Protein AF-A0A1F8QJ16-F1 (afdb_monomer)

Foldseek 3Di:
DVVVVVVVVVVVVVVVVVVLVVVLVVVVPPPDCPLVVVLVVVPVPPDPDDSVVSSVVVCVVLVVVPDPVQNSCQQCQNDADPVRHSAHVVVVHNDDDPPD

Sequence (100 aa):
MRAYIIRRLLLVVPTLLAVTIAVFMTVRFIPGSTIDLMIAEMM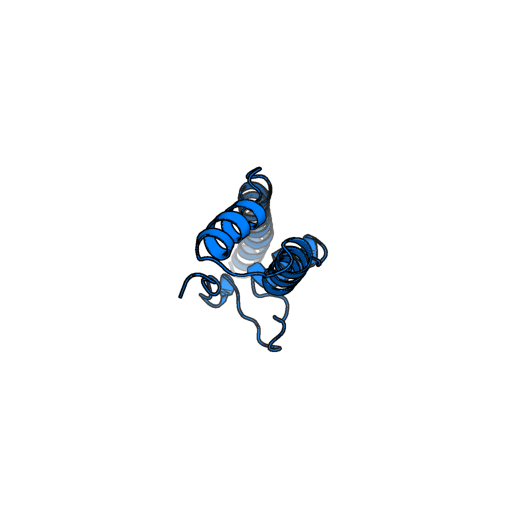GAGSEADPKAMEAYLRHELGLDQPVHIQYLRWLGVAKQDDGRFSGVLQGDLGHSLWQ

pLDDT: mean 81.94, std 11.53, range [51.41, 95.0]

Radius of gyration: 18.07 Å; Cα contacts (8 Å, |Δi|>4): 57; chains: 1; bounding box: 45×28×56 Å

Mean predicted aligned error: 7.77 Å

Secondary structure (DSSP, 8-state):
-HHHHHHHHHHHHHHHHHHHHHHHHHHHH--S-HHHHHHHHHHTT-----HHHHHHHHHHHTTTTS-HHHHHHHHHTSS--TTSS--SGGGT-----S--

Structure (mmCIF, N/CA/C/O backbone):
data_AF-A0A1F8QJ16-F1
#
_entry.id   AF-A0A1F8QJ16-F1
#
loop_
_atom_site.group_PDB
_atom_site.id
_atom_site.type_symbol
_atom_site.label_atom_id
_atom_site.label_alt_id
_atom_site.label_comp_id
_atom_site.label_asym_id
_atom_site.label_entity_id
_atom_site.label_seq_id
_atom_site.pdbx_PDB_ins_code
_atom_site.Cartn_x
_atom_site.Cartn_y
_atom_site.Cartn_z
_atom_site.occupancy
_atom_site.B_iso_or_equiv
_atom_site.auth_seq_id
_atom_site.auth_comp_id
_atom_site.auth_asym_id
_atom_site.auth_atom_id
_atom_site.pdbx_PDB_model_num
ATOM 1 N N . MET A 1 1 ? -15.839 -3.265 31.032 1.00 80.50 1 MET A N 1
ATOM 2 C CA . MET A 1 1 ? -14.443 -3.579 30.640 1.00 80.50 1 MET A CA 1
ATOM 3 C C . MET A 1 1 ? -14.308 -4.136 29.217 1.00 80.50 1 MET A C 1
ATOM 5 O O . MET A 1 1 ? -13.681 -3.467 28.410 1.00 80.50 1 MET A O 1
ATOM 9 N N . ARG A 1 2 ? -14.913 -5.283 28.846 1.00 85.44 2 ARG A N 1
ATOM 10 C CA . ARG A 1 2 ? -14.761 -5.883 27.491 1.00 85.44 2 ARG A CA 1
ATOM 11 C C . ARG A 1 2 ? -15.172 -4.959 26.329 1.00 85.44 2 ARG A C 1
ATOM 13 O O . ARG A 1 2 ? -14.397 -4.773 25.401 1.00 85.44 2 ARG A O 1
ATOM 20 N N . ALA A 1 3 ? -16.335 -4.309 26.422 1.00 87.62 3 ALA A N 1
ATOM 21 C CA . ALA A 1 3 ? -16.805 -3.359 25.403 1.00 87.62 3 ALA A CA 1
ATOM 22 C C . ALA A 1 3 ? -15.886 -2.130 25.242 1.00 87.62 3 ALA A C 1
ATOM 24 O O . ALA A 1 3 ? -15.714 -1.620 24.139 1.00 87.62 3 ALA A O 1
ATOM 25 N N . TYR A 1 4 ? -15.252 -1.683 26.331 1.00 87.94 4 TYR A N 1
ATOM 26 C CA . TYR A 1 4 ? -14.284 -0.585 26.301 1.00 87.94 4 TYR A CA 1
ATOM 27 C C . TYR A 1 4 ? -12.993 -0.988 25.570 1.00 87.94 4 TYR A C 1
ATOM 29 O O . TYR A 1 4 ? -12.505 -0.225 24.740 1.00 87.94 4 TYR A O 1
ATOM 37 N N . ILE A 1 5 ? -12.485 -2.203 25.814 1.00 89.69 5 ILE A N 1
ATOM 38 C CA . ILE A 1 5 ? -11.301 -2.741 25.122 1.00 89.69 5 ILE A CA 1
ATOM 39 C C . ILE A 1 5 ? -11.569 -2.884 23.619 1.00 89.69 5 ILE A C 1
ATOM 41 O O . ILE A 1 5 ? -10.765 -2.422 22.817 1.00 89.69 5 ILE A O 1
ATOM 45 N N . ILE A 1 6 ? -12.718 -3.449 23.232 1.00 92.81 6 ILE A N 1
ATOM 46 C CA . ILE A 1 6 ? -13.094 -3.611 21.817 1.00 92.81 6 ILE A CA 1
ATOM 47 C C . ILE A 1 6 ? -13.204 -2.249 21.128 1.00 92.81 6 ILE A C 1
ATOM 49 O O . ILE A 1 6 ? -12.615 -2.047 20.071 1.00 92.81 6 ILE A O 1
ATOM 53 N N . ARG A 1 7 ? -13.893 -1.281 21.748 1.00 90.31 7 ARG A N 1
ATOM 54 C CA . ARG A 1 7 ? -14.011 0.077 21.198 1.00 90.31 7 ARG A CA 1
ATOM 55 C C . ARG A 1 7 ? -12.645 0.736 21.020 1.00 90.31 7 ARG A C 1
ATOM 57 O O . ARG A 1 7 ? -12.421 1.405 20.020 1.00 90.31 7 ARG A O 1
ATOM 64 N N . ARG A 1 8 ? -11.725 0.533 21.964 1.00 90.31 8 ARG A N 1
ATOM 65 C CA . ARG A 1 8 ? -10.369 1.083 21.888 1.00 90.31 8 ARG A CA 1
ATOM 66 C C . ARG A 1 8 ? -9.541 0.423 20.786 1.00 90.31 8 ARG A C 1
ATOM 68 O O . ARG A 1 8 ? -8.884 1.140 20.045 1.00 90.31 8 ARG A O 1
ATOM 75 N N . LEU A 1 9 ? -9.622 -0.898 20.625 1.00 90.38 9 LEU A N 1
ATOM 76 C CA . LEU A 1 9 ? -8.966 -1.613 19.523 1.00 90.38 9 LEU A CA 1
ATOM 77 C C . LEU A 1 9 ? -9.497 -1.161 18.158 1.00 90.38 9 LEU A C 1
ATOM 79 O O . LEU A 1 9 ? -8.709 -0.884 17.259 1.00 90.38 9 LEU A O 1
ATOM 83 N N . LEU A 1 10 ? -10.815 -0.993 18.027 1.00 91.62 10 LEU A N 1
ATOM 84 C CA . LEU A 1 10 ? -11.435 -0.489 16.800 1.00 91.62 10 LEU A CA 1
ATOM 85 C C . LEU A 1 10 ? -10.994 0.934 16.447 1.00 91.62 10 LEU A C 1
ATOM 87 O O . LEU A 1 10 ? -10.942 1.264 15.270 1.00 91.62 10 LEU A O 1
ATOM 91 N N . LEU A 1 11 ? -10.660 1.765 17.438 1.00 90.69 11 LEU A N 1
ATOM 92 C CA . LEU A 1 11 ? -10.121 3.110 17.212 1.00 90.69 11 LEU A CA 1
ATOM 93 C C . LEU A 1 11 ? -8.634 3.104 16.832 1.00 90.69 11 LEU A C 1
ATOM 95 O O . LEU A 1 11 ? -8.182 4.023 16.157 1.00 90.69 11 LEU A O 1
ATOM 99 N N . VAL A 1 12 ? -7.876 2.075 17.220 1.00 92.75 12 VAL A N 1
ATOM 100 C CA . VAL A 1 12 ? -6.455 1.945 16.853 1.00 92.75 12 VAL A CA 1
ATOM 101 C C . VAL A 1 12 ? -6.297 1.571 15.377 1.00 92.75 12 VAL A C 1
ATOM 103 O O . VAL A 1 12 ? -5.429 2.118 14.699 1.00 92.75 12 VAL A O 1
ATOM 106 N N . VAL A 1 13 ? -7.160 0.702 14.848 1.00 91.69 13 VAL A N 1
ATOM 107 C CA . VAL A 1 13 ? -7.121 0.280 13.435 1.00 91.69 13 VAL A CA 1
ATOM 108 C C . VAL A 1 13 ? -7.080 1.460 12.444 1.00 91.69 13 VAL A C 1
ATOM 110 O O . VAL A 1 13 ? -6.142 1.503 11.649 1.00 91.69 13 VAL A O 1
ATOM 113 N N . PRO A 1 14 ? -7.997 2.450 12.477 1.00 92.06 14 PRO A N 1
ATOM 114 C CA . PRO A 1 14 ? -7.955 3.575 11.545 1.00 92.06 14 PRO A CA 1
ATOM 115 C C . PRO A 1 14 ? -6.722 4.458 11.744 1.00 92.06 14 PRO A C 1
ATOM 117 O O . PRO A 1 14 ? -6.201 4.986 10.767 1.00 92.06 14 PRO A O 1
ATOM 120 N N . THR A 1 15 ? -6.211 4.594 12.975 1.00 93.44 15 THR A N 1
ATOM 121 C CA . THR A 1 15 ? -4.977 5.362 13.208 1.00 93.44 15 THR A CA 1
ATOM 122 C C . THR A 1 15 ? -3.757 4.689 12.584 1.00 93.44 15 THR A C 1
ATOM 124 O O . THR A 1 15 ? -2.986 5.352 11.897 1.00 93.44 15 THR A O 1
ATOM 127 N N . LEU A 1 16 ? -3.611 3.369 12.742 1.00 92.31 16 LEU A N 1
ATOM 128 C CA . LEU A 1 16 ? -2.534 2.611 12.101 1.00 92.31 16 LEU A CA 1
ATOM 129 C C . LEU A 1 16 ? -2.659 2.647 10.578 1.00 92.31 16 LEU A C 1
ATOM 131 O O . LEU A 1 16 ? -1.667 2.830 9.876 1.00 92.31 16 LEU A O 1
ATOM 135 N N . LEU A 1 17 ? -3.880 2.533 10.058 1.00 92.69 17 LEU A N 1
ATOM 136 C CA . LEU A 1 17 ? -4.134 2.620 8.625 1.00 92.69 17 LEU A CA 1
ATOM 137 C C . LEU A 1 17 ? -3.742 3.999 8.069 1.00 92.69 17 LEU A C 1
ATOM 139 O O . LEU A 1 17 ? -3.033 4.075 7.073 1.00 92.69 17 LEU A O 1
ATOM 143 N N . ALA A 1 18 ? -4.097 5.089 8.752 1.00 94.19 18 ALA A N 1
ATOM 144 C CA . ALA A 1 18 ? -3.687 6.433 8.348 1.00 94.19 18 ALA A CA 1
ATOM 145 C C . ALA A 1 18 ? -2.156 6.598 8.327 1.00 94.19 18 ALA A C 1
ATOM 147 O O . ALA A 1 18 ? -1.604 7.127 7.364 1.00 94.19 18 ALA A O 1
ATOM 148 N N . VAL A 1 19 ? -1.462 6.104 9.359 1.00 95.00 19 VAL A N 1
ATOM 149 C CA . VAL A 1 19 ? 0.006 6.174 9.445 1.00 95.00 19 VAL A CA 1
ATOM 150 C C . VAL A 1 19 ? 0.666 5.344 8.344 1.00 95.00 19 VAL A C 1
ATOM 152 O O . VAL A 1 19 ? 1.567 5.833 7.671 1.00 95.00 19 VAL A O 1
ATOM 155 N N . THR A 1 20 ? 0.211 4.111 8.116 1.00 94.19 20 THR A N 1
ATOM 156 C CA . THR A 1 20 ? 0.780 3.241 7.070 1.00 94.19 20 THR A CA 1
ATOM 157 C C . THR A 1 20 ? 0.574 3.818 5.670 1.00 94.19 20 THR A C 1
ATOM 159 O O . THR A 1 20 ? 1.502 3.778 4.866 1.00 94.19 20 THR A O 1
ATOM 162 N N . ILE A 1 21 ? -0.587 4.422 5.387 1.00 94.12 21 ILE A N 1
ATOM 163 C CA . ILE A 1 21 ? -0.817 5.151 4.132 1.00 94.12 21 ILE A CA 1
ATOM 164 C C . ILE A 1 21 ? 0.139 6.339 4.023 1.00 94.12 21 ILE A C 1
ATOM 166 O O . ILE A 1 21 ? 0.744 6.530 2.973 1.00 94.12 21 ILE A O 1
ATOM 170 N N . ALA A 1 22 ? 0.311 7.126 5.088 1.00 93.69 22 ALA A N 1
ATOM 171 C CA . ALA A 1 22 ? 1.219 8.270 5.070 1.00 93.69 22 ALA A CA 1
ATOM 172 C C . ALA A 1 22 ? 2.671 7.848 4.786 1.00 93.69 22 ALA A C 1
ATOM 174 O O . ALA A 1 22 ? 3.340 8.469 3.960 1.00 93.69 22 ALA A O 1
ATOM 175 N N . VAL A 1 23 ? 3.137 6.760 5.407 1.00 91.81 23 VAL A N 1
ATOM 176 C CA . VAL A 1 23 ? 4.466 6.179 5.157 1.00 91.81 23 VAL A CA 1
ATOM 177 C C . VAL A 1 23 ? 4.590 5.720 3.704 1.00 91.81 23 VAL A C 1
ATOM 179 O O . VAL A 1 23 ? 5.527 6.120 3.017 1.00 91.81 23 VAL A O 1
ATOM 182 N N . PHE A 1 24 ? 3.620 4.948 3.211 1.00 91.50 24 PHE A N 1
ATOM 183 C CA . PHE A 1 24 ? 3.613 4.455 1.833 1.00 91.50 24 PHE A CA 1
ATOM 184 C C . PHE A 1 24 ? 3.642 5.599 0.812 1.00 91.50 24 PHE A C 1
ATOM 186 O O . PHE A 1 24 ? 4.427 5.586 -0.135 1.00 91.50 24 PHE A O 1
ATOM 193 N N . MET A 1 25 ? 2.820 6.626 1.030 1.00 90.12 25 MET A N 1
ATOM 194 C CA . MET A 1 25 ? 2.775 7.801 0.165 1.00 90.12 25 MET A CA 1
ATOM 195 C C . MET A 1 25 ? 4.084 8.580 0.227 1.00 90.12 25 MET A C 1
ATOM 197 O O . MET A 1 25 ? 4.570 8.989 -0.816 1.00 90.12 25 MET A O 1
ATOM 201 N N . THR A 1 26 ? 4.690 8.733 1.407 1.00 89.06 26 THR A N 1
ATOM 202 C CA . THR A 1 26 ? 5.995 9.400 1.550 1.00 89.06 26 THR A CA 1
ATOM 203 C C . THR A 1 26 ? 7.048 8.726 0.683 1.00 89.06 26 THR A C 1
ATOM 205 O O . THR A 1 26 ? 7.724 9.414 -0.070 1.00 89.06 26 THR A O 1
ATOM 208 N N . VAL A 1 27 ? 7.135 7.393 0.724 1.00 83.88 27 VAL A N 1
ATOM 209 C CA . VAL A 1 27 ? 8.074 6.622 -0.106 1.00 83.88 27 VAL A CA 1
ATOM 210 C C . VAL A 1 27 ? 7.759 6.785 -1.594 1.00 83.88 27 VAL A C 1
ATOM 212 O O . VAL A 1 27 ? 8.660 7.029 -2.387 1.00 83.88 27 VAL A O 1
ATOM 215 N N . ARG A 1 28 ? 6.480 6.719 -1.980 1.00 81.62 28 ARG A N 1
ATOM 216 C CA . ARG A 1 28 ? 6.050 6.873 -3.380 1.00 81.62 28 ARG A CA 1
ATOM 217 C C . ARG A 1 28 ? 6.252 8.287 -3.927 1.00 81.62 28 ARG A C 1
ATOM 219 O O . ARG A 1 28 ? 6.409 8.461 -5.131 1.00 81.62 28 ARG A O 1
ATOM 226 N N . PHE A 1 29 ? 6.207 9.291 -3.057 1.00 81.31 29 PHE A N 1
ATOM 227 C CA . PHE A 1 29 ? 6.434 10.682 -3.420 1.00 81.31 29 PHE A CA 1
ATOM 228 C C . PHE A 1 29 ? 7.905 11.031 -3.567 1.00 81.31 29 PHE A C 1
ATOM 230 O O . PHE A 1 29 ? 8.162 12.111 -4.090 1.00 81.31 29 PHE A O 1
ATOM 237 N N . ILE A 1 30 ? 8.842 10.173 -3.137 1.00 77.94 30 ILE A N 1
ATOM 238 C CA . ILE A 1 30 ? 10.271 10.378 -3.387 1.00 77.94 30 ILE A CA 1
ATOM 239 C C . ILE A 1 30 ? 10.448 10.438 -4.911 1.00 77.94 30 ILE A C 1
ATOM 241 O O . ILE A 1 30 ? 10.336 9.410 -5.582 1.00 77.94 30 ILE A O 1
ATOM 245 N N . PRO A 1 31 ? 10.670 11.639 -5.481 1.00 55.12 31 PRO A N 1
ATOM 246 C CA . PRO A 1 31 ? 10.787 11.811 -6.908 1.00 55.12 31 PRO A CA 1
ATOM 247 C C . PRO A 1 31 ? 12.214 11.431 -7.264 1.00 55.12 31 PRO A C 1
ATOM 249 O O . PRO A 1 31 ? 13.155 12.211 -7.170 1.00 55.12 31 PRO A O 1
ATOM 252 N N . GLY A 1 32 ? 12.363 10.172 -7.612 1.00 54.84 32 GLY A N 1
ATOM 253 C CA . GLY A 1 32 ? 13.546 9.600 -8.200 1.00 54.84 32 GLY A CA 1
ATOM 254 C C . GLY A 1 32 ? 13.011 8.397 -8.924 1.00 54.84 32 GLY A C 1
ATOM 255 O O . GLY A 1 32 ? 12.388 7.533 -8.313 1.00 54.84 32 GLY A O 1
ATOM 256 N N . SER A 1 33 ? 13.159 8.361 -10.234 1.00 62.16 33 SER A N 1
ATOM 257 C CA . SER A 1 33 ? 12.959 7.133 -10.971 1.00 62.16 33 SER A CA 1
ATOM 258 C C . SER A 1 33 ? 14.038 6.165 -10.490 1.00 62.16 33 SER A C 1
ATOM 260 O O . SER A 1 33 ? 15.104 6.038 -11.077 1.00 62.16 33 SER A O 1
ATOM 262 N N . THR A 1 34 ? 13.775 5.483 -9.370 1.00 62.16 34 THR A N 1
ATOM 263 C CA . THR A 1 34 ? 14.559 4.336 -8.913 1.00 62.16 34 THR A CA 1
ATOM 264 C C . THR A 1 34 ? 14.718 3.370 -10.074 1.00 62.16 34 THR A C 1
ATOM 266 O O . THR A 1 34 ? 15.779 2.800 -10.229 1.00 62.16 34 THR A O 1
ATOM 269 N N . ILE A 1 35 ? 13.707 3.298 -10.945 1.00 65.44 35 ILE A N 1
ATOM 270 C CA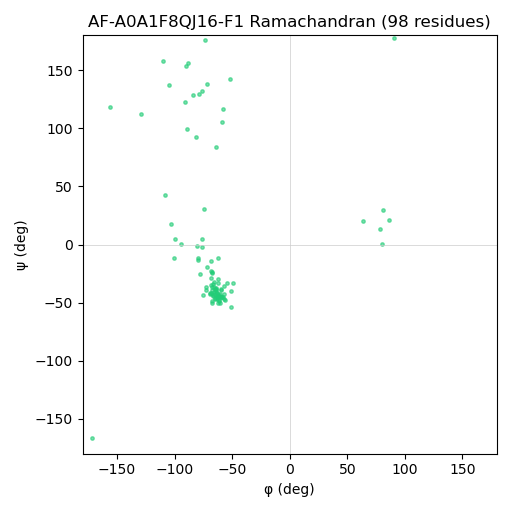 . ILE A 1 35 ? 13.751 2.608 -12.229 1.00 65.44 35 ILE A CA 1
ATOM 271 C C . ILE A 1 35 ? 14.826 3.177 -13.167 1.00 65.44 35 ILE A C 1
ATOM 273 O O . ILE A 1 35 ? 15.622 2.396 -13.657 1.00 65.44 35 ILE A O 1
ATOM 277 N N . ASP A 1 36 ? 14.911 4.489 -13.413 1.00 69.50 36 ASP A N 1
ATOM 278 C CA . ASP A 1 36 ? 15.922 5.041 -14.336 1.00 69.50 36 ASP A CA 1
ATOM 279 C C . ASP A 1 36 ? 17.334 4.900 -13.761 1.00 69.50 36 ASP A C 1
ATOM 281 O O . ASP A 1 36 ? 18.272 4.647 -14.510 1.00 69.50 36 ASP A O 1
ATOM 285 N N . LEU A 1 37 ? 17.491 5.015 -12.437 1.00 70.81 37 LEU A N 1
ATOM 286 C CA . LEU A 1 37 ? 18.752 4.725 -11.751 1.00 70.81 37 LEU A CA 1
ATOM 287 C C . LEU A 1 37 ? 19.099 3.230 -11.830 1.00 70.81 37 LEU A C 1
ATOM 289 O O . LEU A 1 37 ? 20.231 2.893 -12.157 1.00 70.81 37 LEU A O 1
ATOM 293 N N . MET A 1 38 ? 18.121 2.344 -11.617 1.00 71.00 38 MET A N 1
ATOM 294 C CA . MET A 1 38 ? 18.261 0.892 -11.777 1.00 71.00 38 MET A CA 1
ATOM 295 C C . MET A 1 38 ? 18.654 0.514 -13.202 1.00 71.00 38 MET A C 1
ATOM 297 O O . MET A 1 38 ? 19.562 -0.286 -13.391 1.00 71.00 38 MET A O 1
ATOM 301 N N . ILE A 1 39 ? 18.011 1.114 -14.204 1.00 71.69 39 ILE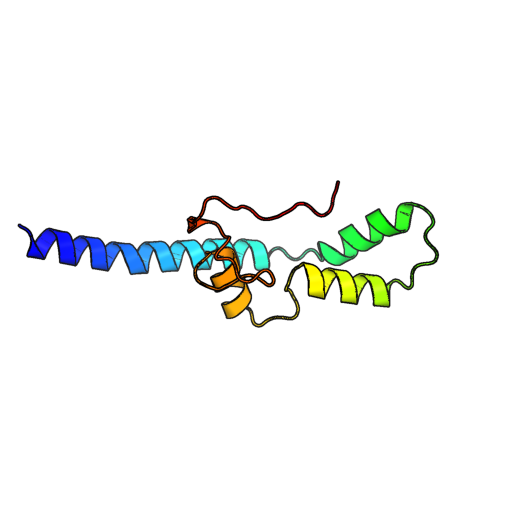 A N 1
ATOM 302 C CA . ILE A 1 39 ? 18.323 0.915 -15.620 1.00 71.69 39 ILE A CA 1
ATOM 303 C C . ILE A 1 39 ? 19.721 1.448 -15.924 1.00 71.69 39 ILE A C 1
ATOM 305 O O . ILE A 1 39 ? 20.500 0.749 -16.562 1.00 71.69 39 ILE A O 1
ATOM 309 N N . ALA A 1 40 ? 20.062 2.659 -15.474 1.00 69.88 40 ALA A N 1
ATOM 310 C CA . ALA A 1 40 ? 21.381 3.243 -15.701 1.00 69.88 40 ALA A CA 1
ATOM 311 C C . ALA A 1 40 ? 22.502 2.382 -15.096 1.00 69.88 40 ALA A C 1
ATOM 313 O O . ALA A 1 40 ? 23.550 2.216 -15.717 1.00 69.88 40 ALA A O 1
ATOM 314 N N . GLU A 1 41 ? 22.269 1.798 -13.920 1.00 70.38 41 GLU A N 1
ATOM 315 C CA . GLU A 1 41 ? 23.222 0.918 -13.243 1.00 70.38 41 GLU A CA 1
ATOM 316 C C . GLU A 1 41 ? 23.291 -0.477 -13.894 1.00 70.38 41 GLU A C 1
ATOM 318 O O . GLU A 1 41 ? 24.387 -0.959 -14.177 1.00 70.38 41 GLU A O 1
ATOM 323 N N . MET A 1 42 ? 22.153 -1.091 -14.247 1.00 67.25 42 MET A N 1
ATOM 324 C CA . MET A 1 42 ? 22.110 -2.383 -14.955 1.00 67.25 42 MET A CA 1
ATOM 325 C C . MET A 1 42 ? 22.662 -2.308 -16.389 1.00 67.25 42 MET A C 1
ATOM 327 O O . MET A 1 42 ? 23.282 -3.261 -16.862 1.00 67.25 42 MET A O 1
ATOM 331 N N . MET A 1 43 ? 22.475 -1.187 -17.094 1.00 66.69 43 MET A N 1
ATOM 332 C CA . MET A 1 43 ? 23.035 -0.971 -18.436 1.00 66.69 43 MET A CA 1
ATOM 333 C C . MET A 1 43 ? 24.515 -0.559 -18.415 1.00 66.69 43 MET A C 1
ATOM 335 O O . MET A 1 43 ? 25.189 -0.653 -19.441 1.00 66.69 43 MET A O 1
ATOM 339 N N . GLY A 1 44 ? 25.060 -0.170 -17.256 1.00 59.31 44 GLY A N 1
ATOM 340 C CA . GLY A 1 44 ? 26.476 0.174 -17.087 1.00 59.31 44 GLY A CA 1
ATOM 341 C C . GLY A 1 44 ? 27.456 -0.977 -17.373 1.00 59.31 44 GLY A C 1
ATOM 342 O O . GLY A 1 44 ? 28.652 -0.731 -17.511 1.00 59.31 44 GLY A O 1
ATOM 343 N N . ALA A 1 45 ? 26.967 -2.217 -17.511 1.00 53.81 45 ALA A N 1
ATOM 344 C CA . ALA A 1 45 ? 27.770 -3.428 -17.706 1.00 53.81 45 ALA A CA 1
ATOM 345 C C . ALA A 1 45 ? 27.805 -3.976 -19.154 1.00 53.81 45 ALA A C 1
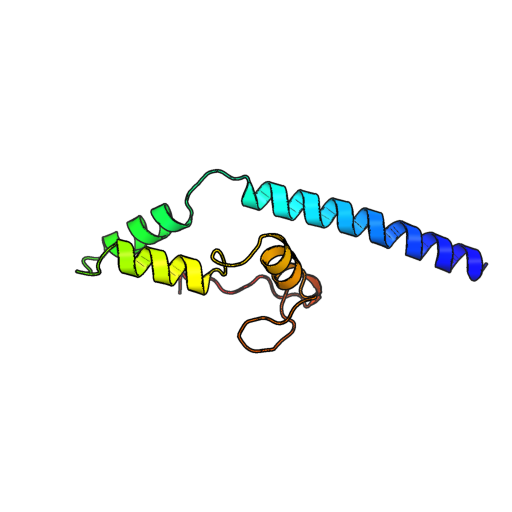ATOM 347 O O . ALA A 1 45 ? 28.198 -5.123 -19.362 1.00 53.81 45 ALA A O 1
ATOM 348 N N . GLY A 1 46 ? 27.440 -3.183 -20.170 1.00 51.41 46 GLY A N 1
ATOM 349 C CA . GLY A 1 46 ? 27.655 -3.561 -21.578 1.00 51.41 46 GLY A CA 1
ATOM 350 C C . GLY A 1 46 ? 26.612 -4.514 -22.173 1.00 51.41 46 GLY A C 1
ATOM 351 O O . GLY A 1 46 ? 26.938 -5.297 -23.064 1.00 51.41 46 GLY A O 1
ATOM 352 N N . SER A 1 47 ? 25.363 -4.461 -21.705 1.00 55.75 47 SER A N 1
ATOM 353 C CA . SER A 1 47 ? 24.254 -5.186 -22.328 1.00 55.75 47 SER A CA 1
ATOM 354 C C . SER A 1 47 ? 23.664 -4.387 -23.502 1.00 55.75 47 SER A C 1
ATOM 356 O O . SER A 1 47 ? 23.297 -3.225 -23.360 1.00 55.75 47 SER A O 1
ATOM 358 N N . GLU A 1 48 ? 23.521 -5.017 -24.672 1.00 57.12 48 GLU A N 1
ATOM 359 C CA . GLU A 1 48 ? 22.762 -4.493 -25.828 1.00 57.12 48 GLU A CA 1
ATOM 360 C C . GLU A 1 48 ? 21.234 -4.580 -25.605 1.00 57.12 48 GLU A C 1
ATOM 362 O O . GLU A 1 48 ? 20.458 -4.802 -26.536 1.00 57.12 48 GLU A O 1
ATOM 367 N N . ALA A 1 49 ? 20.774 -4.486 -24.356 1.00 60.84 49 ALA A N 1
ATOM 368 C CA . ALA A 1 49 ? 19.357 -4.589 -24.038 1.00 60.84 49 ALA A CA 1
ATOM 369 C C . ALA A 1 49 ? 18.646 -3.278 -24.403 1.00 60.84 49 ALA A C 1
ATOM 371 O O . ALA A 1 49 ? 19.106 -2.199 -24.035 1.00 60.84 49 ALA A O 1
ATOM 372 N N . ASP A 1 50 ? 17.514 -3.365 -25.112 1.00 72.38 50 ASP A N 1
ATOM 373 C CA . ASP A 1 50 ? 16.673 -2.201 -25.408 1.00 72.38 50 ASP A CA 1
ATOM 374 C C . ASP A 1 50 ? 16.240 -1.535 -24.084 1.00 72.38 50 ASP A C 1
ATOM 376 O O . ASP A 1 50 ? 15.513 -2.164 -23.300 1.00 72.38 50 ASP A O 1
ATOM 380 N N . PRO A 1 51 ? 16.643 -0.274 -23.820 1.00 72.44 51 PRO A N 1
ATOM 381 C CA . PRO A 1 51 ? 16.333 0.418 -22.571 1.00 72.44 51 PRO A CA 1
ATOM 382 C C . PRO A 1 51 ? 14.831 0.446 -22.268 1.00 72.44 51 PRO A C 1
ATOM 384 O O . PRO A 1 51 ? 14.425 0.359 -21.111 1.00 72.44 51 PRO A O 1
ATOM 387 N N . LYS A 1 52 ? 13.990 0.507 -23.311 1.00 75.31 52 LYS A N 1
ATOM 388 C CA . LYS A 1 52 ? 12.528 0.525 -23.166 1.00 75.31 52 LYS A CA 1
ATOM 389 C C . LYS A 1 52 ? 11.961 -0.828 -22.752 1.00 75.31 52 LYS A C 1
ATOM 391 O O . LYS A 1 52 ? 11.003 -0.882 -21.982 1.00 75.31 52 LYS A O 1
ATOM 396 N N . ALA A 1 53 ? 12.533 -1.917 -23.262 1.00 78.31 53 ALA A N 1
ATOM 397 C CA . ALA A 1 53 ? 12.123 -3.264 -22.884 1.00 78.31 53 ALA A CA 1
ATOM 398 C C . ALA A 1 53 ? 12.491 -3.553 -21.421 1.00 78.31 53 ALA A C 1
ATOM 400 O O . ALA A 1 53 ? 11.688 -4.130 -20.688 1.00 78.31 53 ALA A O 1
ATOM 401 N N . MET A 1 54 ? 13.664 -3.085 -20.982 1.00 77.19 54 MET A N 1
ATOM 402 C CA . MET A 1 54 ? 14.101 -3.204 -19.590 1.00 77.19 54 MET A CA 1
ATOM 403 C C . MET A 1 54 ? 13.221 -2.384 -18.637 1.00 77.19 54 MET A C 1
ATOM 405 O O . MET A 1 54 ? 12.818 -2.879 -17.588 1.00 77.19 54 MET A O 1
ATOM 409 N N . GLU A 1 55 ? 12.860 -1.156 -19.012 1.00 79.06 55 GLU A N 1
ATOM 410 C CA . GLU A 1 55 ? 11.947 -0.317 -18.227 1.00 79.06 55 GLU A CA 1
ATOM 411 C C . GLU A 1 55 ? 10.578 -0.975 -18.034 1.00 79.06 55 GLU A C 1
ATOM 413 O O . GLU A 1 55 ? 10.052 -1.003 -16.919 1.00 79.06 55 GLU A O 1
ATOM 418 N N . ALA A 1 56 ? 10.011 -1.532 -19.106 1.00 79.44 56 ALA A N 1
ATOM 419 C CA . ALA A 1 56 ? 8.738 -2.242 -19.045 1.00 79.44 56 ALA A CA 1
ATOM 420 C C . ALA A 1 56 ? 8.824 -3.486 -18.148 1.00 79.44 56 ALA A C 1
ATOM 422 O O . ALA A 1 56 ? 7.931 -3.717 -17.335 1.00 79.44 56 ALA A O 1
ATOM 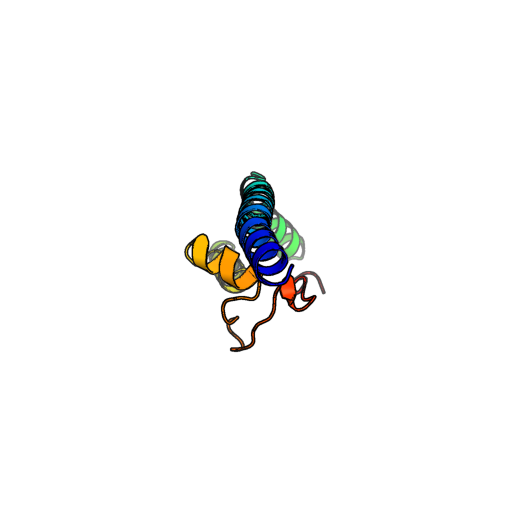423 N N . TYR A 1 57 ? 9.915 -4.250 -18.246 1.00 81.50 57 TYR A N 1
ATOM 424 C CA . TYR A 1 57 ? 10.161 -5.402 -17.381 1.00 81.50 57 TYR A CA 1
ATOM 425 C C . TYR A 1 57 ? 10.257 -5.001 -15.901 1.00 81.50 57 TYR A C 1
ATOM 427 O O . TYR A 1 57 ? 9.564 -5.572 -15.063 1.00 81.50 57 TYR A O 1
ATOM 435 N N . LEU A 1 58 ? 11.044 -3.972 -15.573 1.00 78.81 58 LEU A N 1
ATOM 436 C CA . LEU A 1 58 ? 11.210 -3.498 -14.195 1.00 78.81 58 LEU A CA 1
ATOM 437 C C . LEU A 1 58 ? 9.912 -2.935 -13.610 1.00 78.81 58 LEU A C 1
ATOM 439 O O . LEU A 1 58 ? 9.622 -3.149 -12.435 1.00 78.81 58 LEU A O 1
ATOM 443 N N . ARG A 1 59 ? 9.105 -2.228 -14.408 1.00 81.56 59 ARG A N 1
ATOM 444 C CA . ARG A 1 59 ? 7.787 -1.746 -13.965 1.00 81.56 59 ARG A CA 1
ATOM 445 C C . ARG A 1 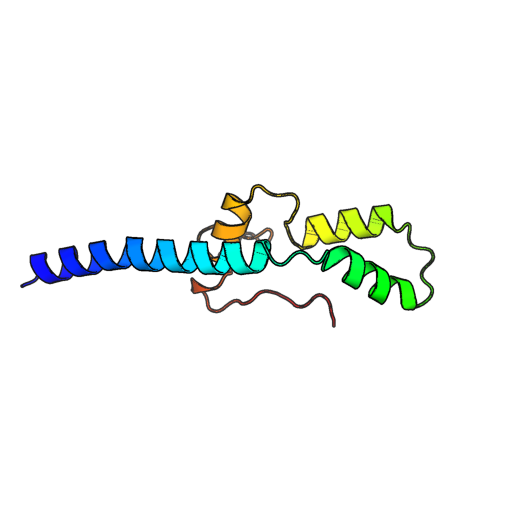59 ? 6.827 -2.882 -13.651 1.00 81.56 59 ARG A C 1
ATOM 447 O O . ARG A 1 59 ? 6.088 -2.779 -12.667 1.00 81.56 59 ARG A O 1
ATOM 454 N N . HIS A 1 60 ? 6.881 -3.943 -14.445 1.00 83.19 60 HIS A N 1
ATOM 455 C CA . HIS A 1 60 ? 6.079 -5.131 -14.225 1.00 83.19 60 HIS A CA 1
ATOM 456 C C . HIS A 1 60 ? 6.506 -5.858 -12.950 1.00 83.19 60 HIS A C 1
ATOM 458 O O . HIS A 1 60 ? 5.676 -6.095 -12.073 1.00 83.19 60 HIS A O 1
ATOM 464 N N . GLU A 1 61 ? 7.807 -6.113 -12.808 1.00 80.75 61 GLU A N 1
ATOM 465 C CA . GLU A 1 61 ? 8.383 -6.845 -11.677 1.00 80.75 61 GLU A CA 1
ATOM 466 C C . GLU A 1 61 ? 8.190 -6.104 -10.346 1.00 80.75 61 GLU A C 1
ATOM 468 O O . GLU A 1 61 ? 7.874 -6.697 -9.318 1.00 80.75 61 GLU A O 1
ATOM 473 N N . LEU A 1 62 ? 8.295 -4.772 -10.363 1.00 79.44 62 LEU A N 1
ATOM 474 C CA . LEU A 1 62 ? 8.040 -3.930 -9.191 1.00 79.44 62 LEU A CA 1
ATOM 475 C C . LEU A 1 62 ? 6.539 -3.677 -8.944 1.00 79.44 62 LEU A C 1
ATOM 477 O O . LEU A 1 62 ? 6.178 -2.970 -8.000 1.00 79.44 62 LEU A O 1
ATOM 481 N N . GLY A 1 63 ? 5.646 -4.205 -9.790 1.00 80.69 63 GLY A N 1
ATOM 482 C CA . GLY A 1 63 ? 4.199 -4.001 -9.688 1.00 80.69 63 GLY A CA 1
ATOM 483 C C . GLY A 1 63 ? 3.764 -2.541 -9.868 1.00 80.69 63 GLY A C 1
ATOM 484 O O . GLY A 1 63 ? 2.665 -2.156 -9.455 1.00 80.69 63 GLY A O 1
ATOM 485 N N . LEU A 1 64 ? 4.611 -1.710 -10.478 1.00 81.75 64 LEU A N 1
ATOM 486 C CA . LEU A 1 64 ? 4.367 -0.283 -10.683 1.00 81.75 64 LEU A CA 1
ATOM 487 C C . LEU A 1 64 ? 3.298 -0.023 -11.747 1.00 81.75 64 LEU A C 1
ATOM 489 O O . LEU A 1 64 ? 2.663 1.032 -11.710 1.00 81.75 64 LEU A O 1
ATOM 493 N N . ASP A 1 65 ? 3.034 -1.013 -12.601 1.00 84.00 65 ASP A N 1
ATOM 494 C CA . ASP A 1 65 ? 1.934 -1.021 -13.573 1.00 84.00 65 ASP A CA 1
ATOM 495 C C . ASP A 1 65 ? 0.545 -1.109 -12.920 1.00 84.00 65 ASP A C 1
ATOM 497 O O . ASP A 1 65 ? -0.479 -0.876 -13.564 1.00 84.00 65 ASP A O 1
ATOM 501 N N . GLN A 1 66 ? 0.476 -1.455 -11.632 1.00 86.56 66 GLN A N 1
ATOM 502 C CA . GLN A 1 66 ? -0.791 -1.658 -10.938 1.00 86.56 66 GLN A CA 1
ATOM 503 C C . GLN A 1 66 ? -1.311 -0.366 -10.299 1.00 86.56 66 GLN A C 1
ATOM 505 O O . GLN A 1 66 ? -0.530 0.502 -9.900 1.00 86.56 66 GLN A O 1
ATOM 510 N N . PRO A 1 67 ? -2.633 -0.231 -10.105 1.00 90.94 67 PRO A N 1
ATOM 511 C CA . PRO A 1 67 ? -3.206 0.865 -9.336 1.00 90.94 67 PRO A CA 1
ATOM 512 C C . PRO A 1 67 ? -2.572 1.029 -7.944 1.00 90.94 67 PRO A C 1
ATOM 514 O O . PRO A 1 67 ? -2.311 0.051 -7.245 1.00 90.94 67 PRO A O 1
ATOM 517 N N . VAL A 1 68 ? -2.405 2.282 -7.500 1.00 88.94 68 VAL A N 1
ATOM 518 C CA . VAL A 1 68 ? -1.743 2.654 -6.226 1.00 88.94 68 VAL A CA 1
ATOM 519 C C . VAL A 1 68 ? -2.301 1.896 -5.021 1.00 88.94 68 VAL A C 1
ATOM 521 O O . VAL A 1 68 ? -1.554 1.472 -4.143 1.00 88.94 68 VAL A O 1
ATOM 524 N N . HIS A 1 69 ? -3.619 1.706 -4.984 1.00 89.94 69 HIS A N 1
ATOM 525 C CA . HIS A 1 69 ? -4.279 0.990 -3.900 1.00 89.94 69 HIS A CA 1
ATOM 526 C C . HIS A 1 69 ? -3.914 -0.499 -3.889 1.00 89.94 69 HIS A C 1
ATOM 528 O O . HIS A 1 69 ? -3.730 -1.052 -2.814 1.00 89.94 69 HIS A O 1
ATOM 534 N N . ILE A 1 70 ? -3.746 -1.144 -5.050 1.00 91.44 70 ILE A N 1
ATOM 535 C CA . ILE A 1 70 ? -3.315 -2.547 -5.120 1.00 91.44 70 ILE A CA 1
ATOM 536 C C . ILE A 1 70 ? -1.866 -2.671 -4.650 1.00 91.44 70 ILE A C 1
ATOM 538 O O . ILE A 1 70 ? -1.569 -3.552 -3.847 1.00 91.44 70 ILE A O 1
ATOM 542 N N . GLN A 1 71 ? -0.995 -1.742 -5.060 1.00 90.31 71 GLN A N 1
ATOM 543 C CA . GLN A 1 71 ? 0.393 -1.693 -4.590 1.00 90.31 71 GLN A CA 1
ATOM 544 C C . GLN A 1 71 ? 0.464 -1.564 -3.060 1.00 90.31 71 GLN A C 1
ATOM 546 O O . GLN A 1 71 ? 1.192 -2.311 -2.414 1.00 90.31 71 GLN A O 1
ATOM 551 N N . TYR A 1 72 ? -0.346 -0.678 -2.468 1.00 92.12 72 TYR A N 1
ATOM 552 C CA . TYR A 1 72 ? -0.429 -0.534 -1.013 1.00 92.12 72 TYR A CA 1
ATOM 553 C C . TYR A 1 72 ? -0.953 -1.804 -0.329 1.00 92.12 72 TYR A C 1
ATOM 555 O O . TYR A 1 72 ? -0.386 -2.235 0.670 1.00 92.12 72 TYR A O 1
ATOM 563 N N . LEU A 1 73 ? -2.013 -2.426 -0.857 1.00 92.81 73 LEU A N 1
ATOM 564 C CA . LEU A 1 73 ? -2.598 -3.631 -0.262 1.00 92.81 73 LEU A CA 1
ATOM 565 C C . LEU A 1 73 ? -1.645 -4.835 -0.328 1.00 92.81 73 LEU A C 1
ATOM 567 O O . LEU A 1 73 ? -1.598 -5.621 0.618 1.00 92.81 73 LEU A O 1
ATOM 571 N N . ARG A 1 74 ? -0.879 -4.973 -1.416 1.00 91.88 74 ARG A N 1
ATOM 572 C CA . ARG A 1 74 ? 0.174 -5.990 -1.554 1.00 91.88 74 ARG A CA 1
ATOM 573 C C . ARG A 1 74 ? 1.331 -5.715 -0.601 1.00 91.88 74 ARG A C 1
ATOM 575 O O . ARG A 1 74 ? 1.668 -6.579 0.192 1.00 91.88 74 ARG A O 1
ATOM 582 N N . TRP A 1 75 ? 1.832 -4.479 -0.570 1.00 91.56 75 TRP A N 1
ATOM 583 C CA . TRP A 1 75 ? 2.886 -4.059 0.360 1.00 91.56 75 TRP A CA 1
ATOM 584 C C . TRP A 1 75 ? 2.501 -4.275 1.831 1.00 91.56 75 TRP A C 1
ATOM 586 O O . TRP A 1 75 ? 3.294 -4.779 2.622 1.00 91.56 75 TRP A O 1
ATOM 596 N N . LEU A 1 76 ? 1.262 -3.948 2.204 1.00 93.19 76 LEU A N 1
ATOM 597 C CA . LEU A 1 76 ? 0.748 -4.198 3.549 1.00 93.19 76 LEU A CA 1
ATOM 598 C C . LEU A 1 76 ? 0.587 -5.703 3.827 1.00 93.19 76 LEU A C 1
ATOM 600 O O . LEU A 1 76 ? 0.598 -6.108 4.985 1.00 93.19 76 LEU A O 1
ATOM 604 N N . GLY A 1 77 ? 0.454 -6.535 2.791 1.00 91.88 77 GLY A N 1
ATOM 605 C CA . GLY A 1 77 ? 0.268 -7.979 2.913 1.00 91.88 77 GLY A CA 1
ATOM 606 C C . GLY A 1 77 ? -1.189 -8.411 3.090 1.00 91.88 77 GLY A C 1
ATOM 607 O O . GLY A 1 77 ? -1.470 -9.494 3.599 1.00 91.88 77 GLY A O 1
ATOM 608 N N . VAL A 1 78 ? -2.142 -7.562 2.701 1.00 91.94 78 VAL A N 1
ATOM 609 C CA . VAL A 1 78 ? -3.588 -7.858 2.741 1.00 91.94 78 VAL A CA 1
ATOM 610 C C . VAL A 1 78 ? -4.153 -8.254 1.374 1.00 91.94 78 VAL A C 1
ATOM 612 O O . VAL A 1 78 ? -5.276 -8.749 1.293 1.00 91.94 78 VAL A O 1
ATOM 615 N N . ALA A 1 79 ? -3.379 -8.070 0.304 1.00 91.44 79 ALA A N 1
ATOM 616 C CA . ALA A 1 79 ? -3.639 -8.630 -1.018 1.00 91.44 79 ALA A CA 1
ATOM 617 C C . ALA A 1 79 ? -2.620 -9.726 -1.345 1.00 91.44 79 ALA A C 1
ATOM 619 O O . ALA A 1 79 ? -1.530 -9.765 -0.779 1.00 91.44 79 ALA A O 1
ATOM 620 N N . LYS A 1 80 ? -2.993 -10.618 -2.267 1.00 90.56 80 LYS A N 1
ATOM 621 C CA . LYS A 1 80 ? -2.082 -11.642 -2.777 1.00 90.56 80 LYS A CA 1
ATOM 622 C C . LYS A 1 80 ? -1.032 -11.012 -3.685 1.00 90.56 80 LYS A C 1
ATOM 624 O O . LYS A 1 80 ? -1.371 -10.167 -4.520 1.00 90.56 80 LYS A O 1
ATOM 629 N N . GLN A 1 81 ? 0.199 -11.471 -3.534 1.00 86.88 81 GLN A N 1
ATOM 630 C CA . GLN A 1 81 ? 1.268 -11.237 -4.488 1.00 86.88 81 GLN A CA 1
ATOM 631 C C . GLN A 1 81 ? 1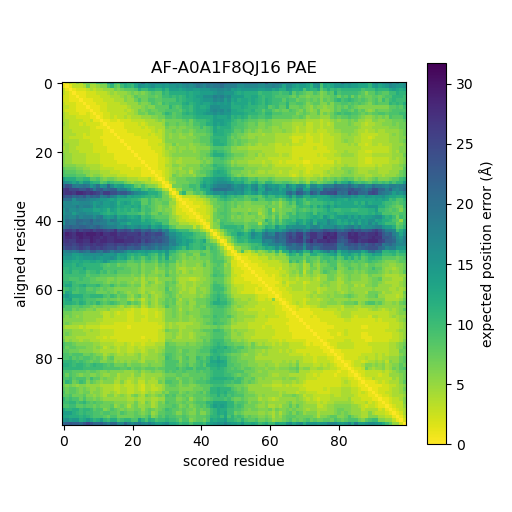.049 -12.096 -5.743 1.00 86.88 81 GLN A C 1
ATOM 633 O O . GLN A 1 81 ? 0.108 -12.895 -5.814 1.00 86.88 81 GLN A O 1
ATOM 638 N N . ASP A 1 82 ? 1.905 -11.931 -6.747 1.00 84.25 82 ASP A N 1
ATOM 639 C CA . ASP A 1 82 ? 1.789 -12.654 -8.019 1.00 84.25 82 ASP A CA 1
ATOM 640 C C . ASP A 1 82 ? 2.038 -14.165 -7.864 1.00 84.25 82 ASP A C 1
ATOM 642 O O . ASP A 1 82 ? 1.478 -14.964 -8.610 1.00 84.25 82 ASP A O 1
ATOM 646 N N . ASP A 1 83 ? 2.762 -14.572 -6.817 1.00 83.50 83 ASP A N 1
ATOM 647 C CA . ASP A 1 83 ? 2.937 -15.973 -6.409 1.00 83.50 83 ASP A CA 1
ATOM 648 C C . ASP A 1 83 ? 1.703 -16.567 -5.684 1.00 83.50 83 ASP A C 1
ATOM 650 O O . ASP A 1 83 ? 1.680 -17.742 -5.308 1.00 83.50 83 ASP A O 1
ATOM 654 N N . GLY A 1 84 ? 0.659 -15.759 -5.470 1.00 86.31 84 GLY A N 1
ATOM 655 C CA . GLY A 1 84 ? -0.579 -16.137 -4.796 1.00 86.31 84 GLY A CA 1
ATOM 656 C C . GLY A 1 84 ? -0.512 -16.147 -3.265 1.00 86.31 84 GLY A C 1
ATOM 657 O O . GLY A 1 84 ? -1.532 -16.445 -2.627 1.00 86.31 84 GLY A O 1
ATOM 658 N N . ARG A 1 85 ? 0.637 -15.815 -2.664 1.00 88.06 85 ARG A N 1
ATOM 659 C CA . ARG A 1 85 ? 0.832 -15.749 -1.212 1.00 88.06 85 ARG A CA 1
ATOM 660 C C . ARG A 1 85 ? 0.475 -14.364 -0.682 1.00 88.06 85 ARG A C 1
ATOM 662 O O . ARG A 1 85 ? 0.472 -13.367 -1.396 1.00 88.06 85 ARG A O 1
ATOM 669 N N . PHE A 1 86 ? 0.139 -14.314 0.602 1.00 90.38 86 PHE A N 1
ATOM 670 C CA . PHE A 1 86 ? 0.053 -13.056 1.335 1.00 90.38 86 PHE A CA 1
ATOM 671 C C . PHE A 1 86 ? 1.433 -12.779 1.917 1.00 90.38 86 PHE A C 1
ATOM 673 O O . PHE A 1 86 ? 1.811 -13.380 2.923 1.00 90.38 86 PHE A O 1
ATOM 680 N N . SER A 1 87 ? 2.185 -11.926 1.239 1.00 88.12 87 SER A N 1
ATOM 681 C CA . SER A 1 87 ? 3.550 -11.547 1.586 1.00 88.12 87 SER A CA 1
ATOM 682 C C . SER A 1 87 ? 3.640 -10.029 1.597 1.00 88.12 87 SER A C 1
ATOM 684 O O . SER A 1 87 ? 3.492 -9.384 0.563 1.00 88.12 87 SER A O 1
ATOM 686 N N . GLY A 1 88 ? 3.840 -9.458 2.775 1.00 91.06 88 GLY A N 1
ATOM 687 C CA . GLY A 1 88 ? 4.051 -8.032 2.951 1.00 91.06 88 GLY A CA 1
ATOM 688 C C . GLY A 1 88 ? 4.457 -7.717 4.381 1.00 91.06 88 GLY A C 1
ATOM 689 O O . GLY A 1 88 ? 4.779 -8.608 5.175 1.00 91.06 88 GLY A O 1
ATOM 690 N N . VAL A 1 89 ? 4.396 -6.434 4.729 1.00 90.88 89 VAL A N 1
ATOM 691 C CA . VAL A 1 89 ? 4.890 -5.921 6.012 1.00 90.88 89 VAL A CA 1
ATOM 692 C C . VAL A 1 89 ? 4.225 -6.611 7.206 1.00 90.88 89 VAL A C 1
ATOM 694 O O . VAL A 1 89 ? 4.890 -6.880 8.206 1.00 90.88 89 VAL A O 1
ATOM 697 N N . LEU A 1 90 ? 2.936 -6.959 7.113 1.00 89.81 90 LEU A N 1
ATOM 698 C CA . LEU A 1 90 ? 2.231 -7.668 8.188 1.00 89.81 90 LEU A CA 1
ATOM 699 C C . LEU A 1 90 ? 2.725 -9.106 8.407 1.00 89.81 90 LEU A C 1
ATOM 701 O O . LEU A 1 90 ? 2.575 -9.635 9.506 1.00 89.81 90 LEU A O 1
ATOM 705 N N . GLN A 1 91 ? 3.312 -9.734 7.390 1.00 93.06 91 GLN A N 1
ATOM 706 C CA . GLN A 1 91 ? 3.893 -11.075 7.460 1.00 93.06 91 GLN A CA 1
ATOM 707 C C . GLN A 1 91 ? 5.398 -11.051 7.755 1.00 93.06 91 GLN A C 1
ATOM 709 O O . GLN A 1 91 ? 6.006 -12.113 7.868 1.00 93.06 91 GLN A O 1
ATOM 714 N N . GLY A 1 92 ? 5.992 -9.863 7.912 1.00 90.56 92 GLY A N 1
ATOM 715 C CA . GLY A 1 92 ? 7.435 -9.695 8.094 1.00 90.56 92 GLY A CA 1
ATOM 716 C C . GLY A 1 92 ? 8.234 -9.795 6.794 1.00 90.56 92 GLY A C 1
ATOM 717 O O . GLY A 1 92 ? 9.455 -9.912 6.849 1.00 90.56 92 GLY A O 1
ATOM 718 N N . ASP A 1 93 ? 7.560 -9.745 5.644 1.00 88.81 93 ASP A N 1
ATOM 719 C CA . ASP A 1 93 ? 8.203 -9.706 4.337 1.00 88.81 93 ASP A CA 1
ATOM 720 C C . ASP A 1 93 ? 8.420 -8.247 3.912 1.00 88.81 93 ASP A C 1
ATOM 722 O O . ASP A 1 93 ? 7.479 -7.450 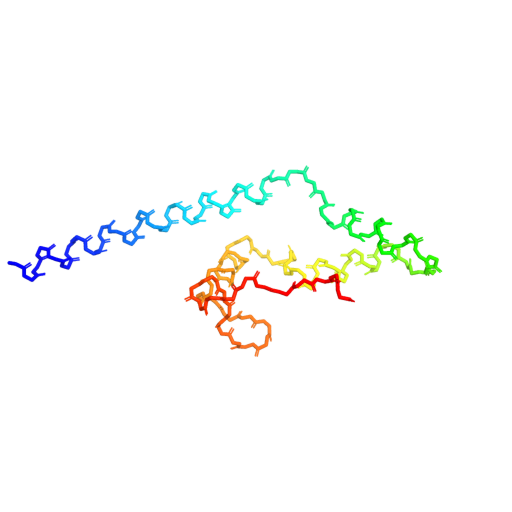3.865 1.00 88.81 93 ASP A O 1
ATOM 726 N N . LEU A 1 94 ? 9.674 -7.887 3.641 1.00 85.31 94 LEU A N 1
ATOM 727 C CA . LEU A 1 94 ? 10.077 -6.545 3.211 1.00 85.31 94 LEU A CA 1
ATOM 728 C C . LEU A 1 94 ? 10.283 -6.457 1.690 1.00 85.31 94 LEU A C 1
ATOM 730 O O . LEU A 1 94 ? 10.680 -5.406 1.188 1.00 85.31 94 LEU A O 1
ATOM 734 N N . GLY A 1 95 ? 9.992 -7.540 0.969 1.00 83.81 95 GLY A N 1
ATOM 735 C CA . GLY A 1 95 ? 10.226 -7.687 -0.456 1.00 83.81 95 GLY A CA 1
ATOM 736 C C . GLY A 1 95 ? 11.599 -8.270 -0.781 1.00 83.81 95 GLY A C 1
ATOM 737 O O . GLY A 1 95 ? 12.434 -8.541 0.086 1.00 83.81 95 GLY A O 1
ATOM 738 N N . HIS A 1 96 ? 11.829 -8.454 -2.078 1.00 80.00 96 HIS A N 1
ATOM 739 C CA . HIS A 1 96 ? 13.073 -8.981 -2.623 1.00 80.00 96 HIS A CA 1
ATOM 740 C C . HIS A 1 96 ? 13.899 -7.861 -3.256 1.00 80.00 96 HIS A C 1
ATOM 742 O O . HIS A 1 96 ? 13.373 -6.993 -3.953 1.00 80.00 96 HIS A O 1
ATOM 748 N N . SER A 1 97 ? 15.208 -7.874 -3.014 1.00 78.81 97 SER A N 1
ATOM 749 C CA . SER A 1 97 ? 16.141 -6.981 -3.694 1.00 78.81 97 SER A CA 1
ATOM 750 C C . SER A 1 97 ? 16.436 -7.509 -5.095 1.00 78.81 97 SER A C 1
ATOM 752 O O . SER A 1 97 ? 16.864 -8.652 -5.228 1.00 78.81 97 SER A O 1
ATOM 754 N N . LEU A 1 98 ? 16.317 -6.659 -6.115 1.00 71.62 98 LEU A N 1
ATOM 755 C CA . LEU A 1 98 ? 16.722 -6.979 -7.494 1.00 71.62 98 LEU A CA 1
ATOM 756 C C . LEU A 1 98 ? 18.252 -6.933 -7.713 1.00 71.62 98 LEU A C 1
ATOM 758 O O . LEU A 1 98 ? 18.717 -7.077 -8.836 1.00 71.62 98 LEU A O 1
ATOM 762 N N . TRP A 1 99 ? 19.0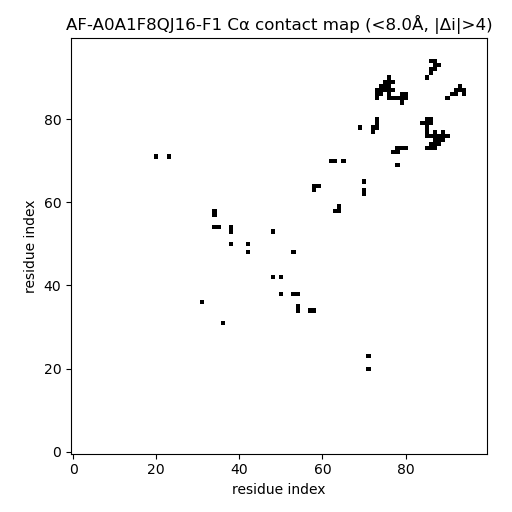24 -6.713 -6.645 1.00 66.88 99 TRP A N 1
ATOM 763 C CA . TRP A 1 99 ? 20.472 -6.469 -6.652 1.00 66.88 99 TRP A CA 1
ATOM 764 C C . TRP A 1 99 ? 21.285 -7.653 -6.101 1.00 66.88 99 TRP A C 1
ATOM 766 O O . TRP A 1 99 ? 22.183 -7.459 -5.281 1.00 66.88 99 TRP A O 1
ATOM 776 N N . GLN A 1 100 ? 20.917 -8.878 -6.476 1.00 58.25 100 GLN A N 1
ATOM 777 C CA . GLN A 1 100 ? 21.711 -10.082 -6.194 1.00 58.25 100 GLN A CA 1
ATOM 778 C C . GLN A 1 100 ? 22.620 -10.408 -7.374 1.00 58.25 100 GLN A C 1
ATOM 780 O O . GLN A 1 100 ? 23.753 -10.864 -7.106 1.00 58.25 100 GLN A O 1
#

Solvent-accessible surface area (backbone atoms only — not comparable to full-atom values): 5993 Å² total; per-residue (Å²): 110,71,70,58,53,52,56,52,52,62,56,46,52,60,53,52,50,52,50,52,49,52,52,53,49,53,63,70,63,53,90,58,60,61,61,58,53,49,48,55,58,65,48,69,74,77,58,93,65,57,69,69,60,51,52,54,48,52,33,55,77,70,44,64,79,47,58,69,68,57,46,49,33,22,52,49,27,81,31,61,41,97,87,66,44,65,54,6,55,77,67,73,37,89,77,82,78,93,84,123